Protein AF-A0A2H6GYI7-F1 (afdb_monomer_lite)

Foldseek 3Di:
DLLALQNQLVVLLVVLVVQLVVVVQQALVCLALVNLLVSLVVSVVSSLVSSLVSNLVR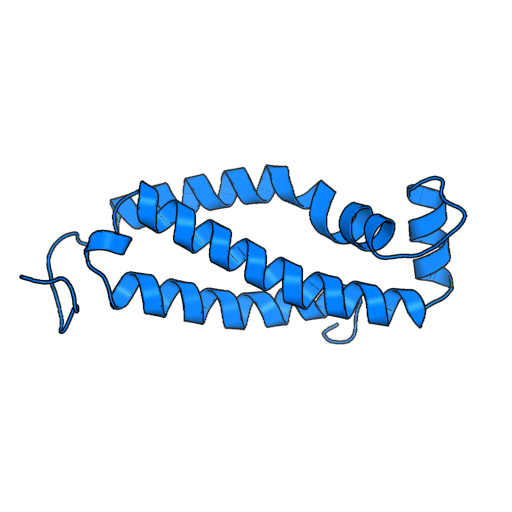LVVPVVSVVVLCVVVVHPDDDDVSSCVVRPVVCVVVSNVVSNVRSVVSSVPPDSADDDNHPPRD

Sequence (122 aa):
MLLGPTGGYIAGFIVASFLIGHLTDTYVGARKIKAQLVIMLAGVAVIYTIGAIQFYNFTKTNPPLQNWVMTSLGTNTFGLRETLSAAVLPFIPGDIVKAVAAAALGTAILPKKPFAEEKDAA

pLDDT: mean 90.76, std 7.66, range [59.31, 97.38]

Radius of gyration: 17.89 Å; chains: 1; bounding box: 47×20×46 Å

Secondary structure (DSSP, 8-state):
-TTSTTHHHHHHHHHHHHHHHHHHHH-GGGGSHHHHHHHHHHHHHHHHHHHHHHHHHHHHH-HHHHHHHHHHHT-S--SHHHHHHHHTGGGHHHHHHHHHHHHHHHHHHS-SS--S--TT--

Structure (mmCIF, N/CA/C/O backbone):
data_AF-A0A2H6GYI7-F1
#
_entry.id   AF-A0A2H6GYI7-F1
#
loop_
_atom_site.group_PDB
_atom_site.id
_atom_site.type_symbol
_atom_site.label_atom_id
_atom_site.label_alt_id
_atom_site.label_comp_id
_atom_site.label_asym_id
_atom_site.label_entity_id
_atom_site.label_seq_id
_atom_site.pdbx_PDB_ins_code
_atom_site.Cartn_x
_atom_site.Cartn_y
_atom_site.Cartn_z
_atom_site.occupancy
_atom_site.B_iso_or_equiv
_atom_site.auth_seq_id
_atom_site.auth_comp_id
_atom_site.auth_asym_id
_atom_site.auth_atom_id
_atom_site.pdbx_PDB_model_num
ATOM 1 N N . MET A 1 1 ? -5.581 10.097 -16.836 1.00 61.06 1 MET A N 1
ATOM 2 C CA . MET A 1 1 ? -5.220 9.947 -15.405 1.00 61.06 1 MET A CA 1
ATOM 3 C C . MET A 1 1 ? -5.633 8.582 -14.851 1.00 61.06 1 MET A C 1
ATOM 5 O O . MET A 1 1 ? -4.761 7.889 -14.354 1.00 61.06 1 MET A O 1
ATOM 9 N N . LEU A 1 2 ? -6.889 8.134 -15.010 1.00 70.94 2 LEU A N 1
ATOM 10 C CA . LEU A 1 2 ? -7.341 6.809 -14.526 1.00 70.94 2 LEU A CA 1
ATOM 11 C C . LEU A 1 2 ? -6.792 5.601 -15.314 1.00 70.94 2 LEU A C 1
ATOM 13 O O . LEU A 1 2 ? -6.618 4.531 -14.748 1.00 70.94 2 LEU A O 1
ATOM 17 N N . LEU A 1 3 ? -6.458 5.767 -16.596 1.00 79.25 3 LEU A N 1
ATOM 18 C CA . LEU A 1 3 ? -5.807 4.720 -17.404 1.00 79.25 3 LEU A CA 1
ATOM 19 C C . LEU A 1 3 ? -4.271 4.722 -17.284 1.00 79.25 3 LEU A C 1
ATOM 21 O O . LEU A 1 3 ? -3.598 4.054 -18.056 1.00 79.25 3 LEU A O 1
ATOM 25 N N . GLY A 1 4 ? -3.707 5.507 -16.359 1.00 86.88 4 GLY A N 1
ATOM 26 C CA . GLY A 1 4 ? -2.263 5.551 -16.108 1.00 86.88 4 GLY A CA 1
ATOM 27 C C . GLY A 1 4 ? -1.779 4.428 -15.178 1.00 86.88 4 GLY A C 1
ATOM 28 O O . GLY A 1 4 ? -2.590 3.630 -14.702 1.00 86.88 4 GLY A O 1
ATOM 29 N N . PRO A 1 5 ? -0.478 4.393 -14.837 1.00 91.56 5 PRO A N 1
ATOM 30 C CA . PRO A 1 5 ? 0.101 3.348 -13.985 1.00 91.56 5 PRO A CA 1
ATOM 31 C C . PRO A 1 5 ? -0.462 3.353 -12.553 1.00 91.56 5 PRO A C 1
ATOM 33 O O . PRO A 1 5 ? -0.433 2.331 -11.876 1.00 91.56 5 PRO A O 1
ATOM 36 N N . THR A 1 6 ? -1.003 4.486 -12.093 1.00 93.25 6 THR A N 1
ATOM 37 C CA . THR A 1 6 ? -1.532 4.667 -10.732 1.00 93.25 6 THR A CA 1
ATOM 38 C C . THR A 1 6 ? -3.049 4.510 -10.623 1.00 93.25 6 THR A C 1
ATOM 40 O O . THR A 1 6 ? -3.584 4.499 -9.515 1.00 93.25 6 THR A O 1
ATOM 43 N N . GLY A 1 7 ? -3.767 4.373 -11.741 1.00 93.25 7 GLY A N 1
ATOM 44 C CA . GLY A 1 7 ? -5.231 4.347 -11.729 1.00 93.25 7 GLY A CA 1
ATOM 45 C C . GLY A 1 7 ? -5.826 3.194 -10.920 1.00 93.25 7 GLY A C 1
ATOM 46 O O . GLY A 1 7 ? -6.849 3.370 -10.262 1.00 93.25 7 GLY A O 1
ATOM 47 N N . GLY A 1 8 ? -5.134 2.054 -10.882 1.00 94.38 8 GLY A N 1
ATOM 48 C CA . GLY A 1 8 ? -5.600 0.868 -10.164 1.00 94.38 8 GLY A CA 1
ATOM 49 C C . GLY A 1 8 ? -5.594 1.073 -8.655 1.00 94.38 8 GLY A C 1
ATOM 50 O O . GLY A 1 8 ? -6.470 0.571 -7.961 1.00 94.38 8 GLY A O 1
ATOM 51 N N . TYR A 1 9 ? -4.669 1.890 -8.146 1.00 95.19 9 TYR A N 1
ATOM 52 C CA . TYR A 1 9 ? -4.630 2.256 -6.732 1.00 95.19 9 TYR A CA 1
ATOM 53 C C . TYR A 1 9 ? -5.833 3.126 -6.365 1.00 95.19 9 TYR A C 1
ATOM 55 O O . TYR A 1 9 ? -6.438 2.922 -5.318 1.00 95.19 9 TYR A O 1
ATOM 63 N N . ILE A 1 10 ? -6.234 4.044 -7.253 1.00 95.12 10 ILE A N 1
ATOM 64 C CA . ILE A 1 10 ? -7.419 4.895 -7.065 1.00 95.12 10 ILE A CA 1
ATOM 65 C C . ILE A 1 10 ? -8.690 4.040 -7.029 1.00 95.12 10 ILE A C 1
ATOM 67 O O . ILE A 1 10 ? -9.498 4.188 -6.116 1.00 95.12 10 ILE A O 1
ATOM 71 N N . ALA A 1 11 ? -8.848 3.111 -7.975 1.00 95.19 11 ALA A N 1
ATOM 72 C CA . ALA A 1 11 ? -9.961 2.160 -7.952 1.00 95.19 11 ALA A CA 1
ATOM 73 C C . ALA A 1 11 ? -9.931 1.287 -6.685 1.00 95.19 11 ALA A C 1
ATOM 75 O O . ALA A 1 11 ? -10.961 1.071 -6.047 1.00 95.19 11 ALA A O 1
ATOM 76 N N . GLY A 1 12 ? -8.739 0.852 -6.272 1.00 96.25 12 GLY A N 1
ATOM 77 C CA . GLY A 1 12 ? -8.529 0.103 -5.039 1.00 96.25 12 GLY A CA 1
ATOM 78 C C . GLY A 1 12 ? -8.969 0.853 -3.783 1.00 96.25 12 GLY A C 1
ATOM 79 O O . GLY A 1 12 ? -9.542 0.231 -2.894 1.00 96.25 12 GLY A O 1
ATOM 80 N N . PHE A 1 13 ? -8.793 2.178 -3.718 1.00 95.75 13 PHE A N 1
ATOM 81 C CA . PHE A 1 13 ? -9.276 2.987 -2.590 1.00 95.75 13 PHE A CA 1
ATOM 82 C C . PHE A 1 13 ? -10.801 2.957 -2.444 1.00 95.75 13 PHE A C 1
ATOM 84 O O . PHE A 1 13 ? -11.293 2.952 -1.318 1.00 95.75 13 PHE A O 1
ATOM 91 N N . ILE A 1 14 ? -11.545 2.902 -3.554 1.00 96.69 14 ILE A N 1
ATOM 92 C CA . ILE A 1 14 ? -13.014 2.802 -3.533 1.00 96.69 14 ILE A CA 1
ATOM 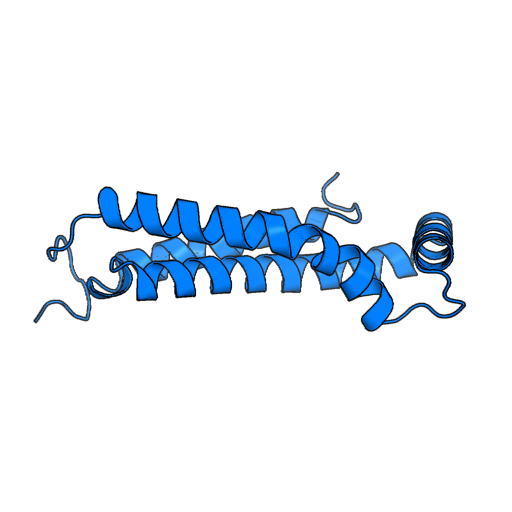93 C C . ILE A 1 14 ? -13.440 1.455 -2.935 1.00 96.69 14 ILE A C 1
ATOM 95 O O . ILE A 1 14 ? -14.324 1.395 -2.085 1.00 96.69 14 ILE A O 1
ATOM 99 N N . VAL A 1 15 ? -12.783 0.367 -3.346 1.00 97.06 15 VAL A N 1
ATOM 100 C CA . VAL A 1 15 ? -13.079 -0.977 -2.824 1.00 97.06 15 VAL A CA 1
ATOM 101 C C . VAL A 1 15 ? -12.660 -1.101 -1.357 1.00 97.06 15 VAL A C 1
ATOM 103 O O . VAL A 1 15 ? -13.395 -1.658 -0.543 1.00 97.06 15 VAL A O 1
ATOM 106 N N . ALA A 1 16 ? -11.496 -0.556 -0.996 1.00 96.94 16 ALA A N 1
ATOM 107 C CA . ALA A 1 16 ? -10.985 -0.601 0.366 1.00 96.94 16 ALA A CA 1
ATOM 108 C C . ALA A 1 16 ? -11.857 0.193 1.345 1.00 96.94 16 ALA A C 1
ATOM 110 O O . ALA A 1 16 ? -12.101 -0.296 2.444 1.00 96.94 16 ALA A O 1
ATOM 111 N N . SER A 1 17 ? -12.363 1.373 0.970 1.00 95.88 17 SER A N 1
ATOM 112 C CA . SER A 1 17 ? -13.243 2.152 1.852 1.00 95.88 17 SER A CA 1
ATOM 113 C C . SER A 1 17 ? -14.555 1.420 2.138 1.00 95.88 17 SER A C 1
ATOM 115 O O . SER A 1 17 ? -14.983 1.378 3.291 1.00 95.88 17 SER A O 1
ATOM 117 N N . PHE A 1 18 ? -15.139 0.772 1.123 1.00 96.56 18 PHE A N 1
ATOM 118 C CA . PHE A 1 18 ? -16.314 -0.079 1.295 1.00 96.56 18 PHE A CA 1
ATOM 119 C C . PHE A 1 18 ? -16.027 -1.266 2.223 1.00 96.56 18 PHE A C 1
ATOM 121 O O . PHE A 1 18 ? -16.777 -1.489 3.169 1.00 96.56 18 PHE A O 1
ATOM 128 N N . LEU A 1 19 ? -14.927 -1.996 1.999 1.00 95.62 19 LEU A N 1
ATOM 129 C CA . LEU A 1 19 ? -14.537 -3.137 2.837 1.00 95.62 19 LEU A CA 1
ATOM 130 C C . LEU A 1 19 ? -14.319 -2.725 4.298 1.00 95.62 19 LEU A C 1
ATOM 132 O O . LEU A 1 19 ? -14.839 -3.375 5.204 1.00 95.62 19 LEU A O 1
ATOM 136 N N . ILE A 1 20 ? -13.547 -1.658 4.522 1.00 94.94 20 ILE A N 1
ATOM 137 C CA . ILE A 1 20 ? -13.234 -1.156 5.863 1.00 94.94 20 ILE A CA 1
ATOM 138 C C . ILE A 1 20 ? -14.521 -0.727 6.565 1.00 94.94 20 ILE A C 1
ATOM 140 O O . ILE A 1 20 ? -14.778 -1.196 7.669 1.00 94.94 20 ILE A O 1
ATOM 144 N N . GLY A 1 21 ? -15.347 0.104 5.919 1.00 92.56 21 GLY A N 1
ATOM 145 C CA . GLY A 1 21 ? -16.613 0.567 6.491 1.00 92.56 21 GLY A CA 1
ATOM 146 C C . GLY A 1 21 ? -17.545 -0.595 6.821 1.00 92.56 21 GLY A C 1
ATOM 147 O O . GLY A 1 21 ? -17.990 -0.727 7.956 1.00 92.56 21 GLY A O 1
ATOM 148 N N . HIS A 1 22 ? -17.742 -1.513 5.871 1.00 92.50 22 HIS A N 1
ATOM 149 C CA . HIS A 1 22 ? -18.601 -2.675 6.075 1.00 92.50 22 HIS A CA 1
ATOM 150 C C . HIS A 1 22 ? -18.151 -3.533 7.267 1.00 92.50 22 HIS A C 1
ATOM 152 O O . HIS A 1 22 ? -18.980 -3.914 8.092 1.00 92.50 22 HIS A O 1
ATOM 158 N N . LEU A 1 23 ? -16.850 -3.817 7.404 1.00 90.88 23 LEU A N 1
ATOM 159 C CA . LEU A 1 23 ? -16.334 -4.618 8.520 1.00 90.88 23 LEU A CA 1
ATOM 160 C C . LEU A 1 23 ? -16.373 -3.869 9.859 1.00 90.88 23 LEU A C 1
ATOM 162 O O . LEU A 1 23 ? -16.706 -4.472 10.879 1.00 90.88 23 LEU A O 1
ATOM 166 N N . THR A 1 24 ? -16.047 -2.576 9.874 1.0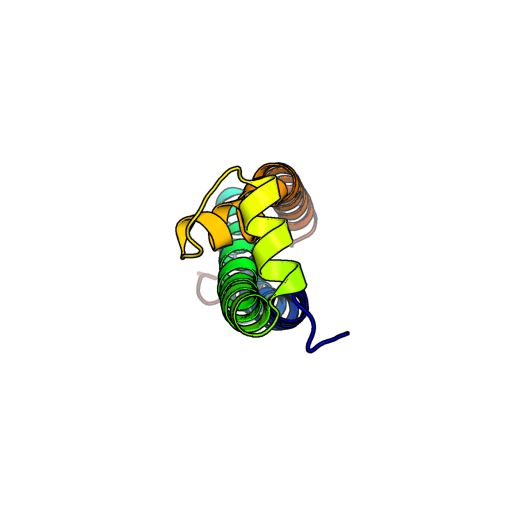0 90.44 24 THR A N 1
ATOM 167 C CA . THR A 1 24 ? -16.074 -1.751 11.091 1.00 90.44 24 THR A CA 1
ATOM 168 C C . THR A 1 24 ? -17.500 -1.533 11.617 1.00 90.44 24 THR A C 1
ATOM 170 O O . THR A 1 24 ? -17.696 -1.478 12.835 1.00 90.44 24 THR A O 1
ATOM 173 N N . ASP A 1 25 ? -18.490 -1.452 10.726 1.00 87.62 25 ASP A N 1
ATOM 174 C CA . ASP A 1 25 ? -19.893 -1.241 11.097 1.00 87.62 25 ASP A CA 1
ATOM 175 C C . ASP A 1 25 ? -20.593 -2.547 11.491 1.00 87.62 25 ASP A C 1
ATOM 177 O O . ASP A 1 25 ? -21.411 -2.546 12.407 1.00 87.62 25 ASP A O 1
ATOM 181 N N . THR A 1 26 ? -20.234 -3.672 10.859 1.00 85.75 26 THR A N 1
ATOM 182 C CA . THR A 1 26 ? -20.867 -4.980 11.122 1.00 85.75 26 THR A CA 1
ATOM 183 C C . THR A 1 26 ? -20.478 -5.578 12.478 1.00 85.75 26 THR A C 1
ATOM 185 O O . THR A 1 26 ? -21.271 -6.319 13.065 1.00 85.75 26 THR A O 1
ATOM 188 N N . TYR A 1 27 ? -19.265 -5.287 12.967 1.00 84.50 27 TYR A N 1
ATOM 189 C CA . TYR A 1 27 ? -18.706 -5.895 14.177 1.00 84.50 27 TYR A CA 1
ATOM 190 C C . TYR A 1 27 ? -18.280 -4.833 15.201 1.00 84.50 27 TYR A C 1
ATOM 192 O O . TYR A 1 27 ? -17.351 -4.058 14.971 1.00 84.50 27 TYR A O 1
ATOM 200 N N . VAL A 1 28 ? -18.860 -4.851 16.400 1.00 79.44 28 VAL A N 1
ATOM 201 C CA . VAL A 1 28 ? -18.436 -4.010 17.532 1.00 79.44 28 VAL A CA 1
ATOM 202 C C . VAL A 1 28 ? -16.977 -4.304 17.903 1.00 79.44 28 VAL A C 1
ATOM 204 O O . VAL A 1 28 ? -16.200 -3.395 18.214 1.00 79.44 28 VAL A O 1
ATOM 207 N N . GLY A 1 29 ? -16.557 -5.570 17.812 1.00 81.12 29 GLY A N 1
ATOM 208 C CA . GLY A 1 29 ? -15.181 -6.007 18.039 1.00 81.12 29 GLY A CA 1
ATOM 209 C C . GLY A 1 29 ? -14.161 -5.418 17.059 1.00 81.12 29 GLY A C 1
ATOM 210 O O . GLY A 1 29 ? -13.001 -5.238 17.447 1.00 81.12 29 GLY A O 1
ATOM 211 N N . ALA A 1 30 ? -14.581 -5.052 15.840 1.00 81.25 30 ALA A N 1
ATOM 212 C CA . ALA A 1 30 ? -13.723 -4.421 14.834 1.00 81.25 30 ALA A CA 1
ATOM 213 C C . ALA A 1 30 ? -13.218 -3.039 15.272 1.00 81.25 30 ALA A C 1
ATOM 215 O O . ALA A 1 30 ? -12.124 -2.631 14.895 1.00 81.25 30 ALA A O 1
ATOM 216 N N . ARG A 1 31 ? -13.955 -2.362 16.162 1.00 83.44 31 ARG A N 1
ATOM 217 C CA . ARG A 1 31 ? -13.631 -1.021 16.679 1.00 83.44 31 ARG A CA 1
ATOM 218 C C . ARG A 1 31 ? -12.497 -1.027 17.714 1.00 83.44 31 ARG A C 1
ATOM 220 O O . ARG A 1 31 ? -12.107 0.023 18.221 1.00 83.44 31 ARG A O 1
ATOM 227 N N . LYS A 1 32 ? -11.964 -2.204 18.070 1.00 88.06 32 LYS A N 1
ATOM 228 C CA . LYS A 1 32 ? -10.789 -2.356 18.946 1.00 88.06 32 LYS A CA 1
ATOM 229 C C . LYS A 1 32 ? -9.503 -2.173 18.143 1.00 88.06 32 LYS A C 1
ATOM 231 O O . LYS A 1 32 ? -9.399 -2.664 17.027 1.00 88.06 32 LYS A O 1
ATOM 236 N N . ILE A 1 33 ? -8.467 -1.616 18.772 1.00 88.75 33 ILE A N 1
ATOM 237 C CA . ILE A 1 33 ? -7.201 -1.256 18.107 1.00 88.75 33 ILE A CA 1
ATOM 238 C C . ILE A 1 33 ? -6.577 -2.375 17.263 1.00 88.75 33 ILE A C 1
ATOM 240 O O . ILE A 1 33 ? -6.138 -2.127 16.146 1.00 88.75 33 ILE A O 1
ATOM 244 N N . LYS A 1 34 ? -6.569 -3.619 17.764 1.00 90.12 34 LYS A N 1
ATOM 245 C CA . LYS A 1 34 ? -5.990 -4.762 17.043 1.00 90.12 34 LYS A CA 1
ATOM 246 C C . LYS A 1 34 ? -6.801 -5.117 15.797 1.00 90.12 34 LYS A C 1
ATOM 248 O O . LYS A 1 34 ? -6.221 -5.333 14.742 1.00 90.12 34 LYS A O 1
ATOM 253 N N . ALA A 1 35 ? -8.126 -5.166 15.922 1.00 90.44 35 ALA A N 1
ATOM 254 C CA . ALA A 1 35 ? -9.005 -5.501 14.809 1.00 90.44 35 ALA A CA 1
ATOM 255 C C . ALA A 1 35 ? -9.041 -4.366 13.776 1.00 90.44 35 ALA A C 1
ATOM 257 O O . ALA A 1 35 ? -8.895 -4.627 12.585 1.00 90.44 35 ALA A O 1
ATOM 258 N N . GLN A 1 36 ? -9.094 -3.113 14.233 1.00 92.44 36 GLN A N 1
ATOM 259 C CA . GLN A 1 36 ? -9.040 -1.944 13.363 1.00 92.44 36 GLN A CA 1
ATOM 260 C C . GLN A 1 36 ? -7.720 -1.884 12.587 1.00 92.44 36 GLN A C 1
ATOM 262 O O . GLN A 1 36 ? -7.732 -1.621 11.390 1.00 92.44 36 GLN A O 1
ATOM 267 N N . LEU A 1 37 ? -6.582 -2.198 13.219 1.00 93.75 37 LEU A N 1
ATOM 268 C CA . LEU A 1 37 ? -5.296 -2.283 12.520 1.00 93.75 37 LEU A CA 1
ATOM 269 C C . LEU A 1 37 ? -5.308 -3.364 11.430 1.00 93.75 37 LEU A C 1
ATOM 271 O O . LEU A 1 37 ? -4.859 -3.105 10.316 1.00 93.75 37 LEU A O 1
ATOM 275 N N . VAL A 1 38 ? -5.849 -4.550 11.721 1.00 94.81 38 VAL A N 1
ATOM 276 C CA . VAL A 1 38 ? -5.966 -5.640 10.736 1.00 94.81 38 VAL A CA 1
ATOM 277 C C . VAL A 1 38 ? -6.850 -5.232 9.558 1.00 94.81 38 VAL A C 1
ATOM 279 O O . VAL A 1 38 ? -6.475 -5.466 8.413 1.00 94.81 38 VAL A O 1
ATOM 282 N N . ILE A 1 39 ? -7.984 -4.578 9.816 1.00 94.56 39 ILE A N 1
ATOM 283 C CA . ILE A 1 39 ? -8.902 -4.107 8.770 1.00 94.56 39 ILE A CA 1
ATOM 284 C C . ILE A 1 39 ? -8.238 -3.032 7.896 1.00 94.56 39 ILE A C 1
ATOM 286 O O . ILE A 1 39 ? -8.345 -3.085 6.671 1.00 94.56 39 ILE A O 1
ATOM 290 N N . MET A 1 40 ? -7.482 -2.104 8.493 1.00 94.19 40 MET A N 1
ATOM 291 C CA . MET A 1 40 ? -6.723 -1.092 7.745 1.00 94.19 40 MET A CA 1
ATOM 292 C C . MET A 1 40 ? -5.643 -1.728 6.859 1.00 94.19 40 MET A C 1
ATOM 294 O O . MET A 1 40 ? -5.514 -1.368 5.690 1.00 94.19 40 MET A O 1
ATOM 298 N N . LEU A 1 41 ? -4.902 -2.714 7.379 1.00 95.50 41 LEU A N 1
ATOM 299 C CA . LEU A 1 41 ? -3.904 -3.457 6.600 1.00 95.50 41 LEU A CA 1
ATOM 300 C C . LEU A 1 41 ? -4.546 -4.288 5.480 1.00 95.50 41 LEU A C 1
ATOM 302 O O . LEU A 1 41 ? -3.996 -4.356 4.382 1.00 95.50 41 LEU A O 1
ATOM 306 N N . ALA A 1 42 ? -5.722 -4.873 5.719 1.00 95.75 42 ALA A N 1
ATOM 307 C CA . ALA A 1 42 ? -6.491 -5.555 4.682 1.00 95.75 42 ALA A CA 1
ATOM 308 C C . ALA A 1 42 ? -6.907 -4.584 3.564 1.00 95.75 42 ALA A C 1
ATOM 310 O O . ALA A 1 42 ? -6.785 -4.916 2.386 1.00 95.75 42 ALA A O 1
ATOM 311 N N . GLY A 1 43 ? -7.310 -3.359 3.913 1.00 96.69 43 GLY A N 1
ATOM 312 C CA . GLY A 1 43 ? -7.566 -2.297 2.940 1.00 96.69 43 GLY A CA 1
ATOM 313 C C . GLY A 1 43 ? -6.336 -1.953 2.095 1.00 96.69 43 GLY A C 1
ATOM 314 O O . GLY A 1 43 ? -6.435 -1.893 0.870 1.00 96.69 43 GLY A O 1
ATOM 315 N N . VAL A 1 44 ? -5.161 -1.807 2.721 1.00 96.62 44 VAL A N 1
ATOM 316 C CA . VAL A 1 44 ? -3.884 -1.601 2.004 1.00 96.62 44 VAL A CA 1
ATOM 317 C C . VAL A 1 44 ? -3.593 -2.764 1.050 1.00 96.62 44 VAL A C 1
ATOM 319 O O . VAL A 1 44 ? -3.236 -2.534 -0.105 1.00 96.62 44 VAL A O 1
ATOM 322 N N . ALA A 1 45 ? -3.811 -4.008 1.485 1.00 96.31 45 ALA A N 1
ATOM 323 C CA . ALA A 1 45 ? -3.623 -5.184 0.637 1.00 96.31 45 ALA A CA 1
ATOM 324 C C . ALA A 1 45 ? -4.555 -5.178 -0.589 1.00 96.31 45 ALA A C 1
ATOM 326 O O . ALA A 1 45 ? -4.109 -5.483 -1.698 1.00 96.31 45 ALA A O 1
ATOM 327 N N . VAL A 1 46 ? -5.820 -4.775 -0.429 1.00 97.38 46 VAL A N 1
ATOM 328 C CA . VAL A 1 46 ? -6.767 -4.610 -1.548 1.00 97.38 46 VAL A CA 1
ATOM 329 C C . VAL A 1 46 ? -6.279 -3.541 -2.527 1.00 97.38 46 VAL A C 1
ATOM 331 O O . VAL A 1 46 ? -6.237 -3.789 -3.735 1.00 97.38 46 VAL A O 1
ATOM 334 N N . ILE A 1 47 ? -5.850 -2.383 -2.014 1.00 97.38 47 ILE A N 1
ATOM 335 C CA . ILE A 1 47 ? -5.330 -1.277 -2.831 1.00 97.38 47 ILE A CA 1
ATOM 336 C C . ILE A 1 47 ? -4.118 -1.731 -3.648 1.00 97.38 47 ILE A C 1
ATOM 338 O O . ILE A 1 47 ? -4.077 -1.509 -4.859 1.00 97.38 47 ILE A O 1
ATOM 342 N N . TYR A 1 48 ? -3.155 -2.405 -3.016 1.00 96.69 48 TYR A N 1
ATOM 343 C CA . TYR A 1 48 ? -1.963 -2.907 -3.699 1.00 96.69 48 TYR A CA 1
ATOM 344 C C . TYR A 1 48 ? -2.269 -4.021 -4.689 1.00 96.69 48 TYR A C 1
ATOM 346 O O . TYR A 1 48 ? -1.646 -4.059 -5.742 1.00 96.69 48 TYR A O 1
ATOM 354 N N . THR A 1 49 ? -3.232 -4.898 -4.405 1.00 95.88 49 THR A N 1
ATOM 355 C CA . THR A 1 49 ? -3.595 -5.977 -5.334 1.00 95.88 49 THR A CA 1
ATOM 356 C C . THR A 1 49 ? -4.138 -5.397 -6.638 1.00 95.88 49 THR A C 1
ATOM 358 O O . THR A 1 49 ? -3.635 -5.709 -7.716 1.00 95.88 49 THR A O 1
ATOM 361 N N . ILE A 1 50 ? -5.116 -4.493 -6.551 1.00 96.69 50 ILE A N 1
ATOM 362 C CA . ILE A 1 50 ? -5.734 -3.874 -7.733 1.00 96.69 50 ILE A CA 1
ATOM 363 C C . ILE A 1 50 ? -4.730 -2.945 -8.438 1.00 96.69 50 ILE A C 1
ATOM 365 O O . ILE A 1 50 ? -4.588 -2.983 -9.663 1.00 96.69 50 ILE A O 1
ATOM 369 N N . GLY A 1 51 ? -3.979 -2.158 -7.663 1.00 96.62 51 GLY A N 1
ATOM 370 C CA . GLY A 1 51 ? -2.945 -1.253 -8.159 1.00 96.62 51 GLY A CA 1
ATOM 371 C C . GLY A 1 51 ? -1.819 -1.964 -8.904 1.00 96.62 51 GLY A C 1
ATOM 372 O O . GLY A 1 51 ? -1.522 -1.600 -10.041 1.00 96.62 51 GLY A O 1
ATOM 373 N N . ALA A 1 52 ? -1.235 -3.011 -8.316 1.00 96.31 52 ALA A N 1
ATOM 374 C CA . ALA A 1 52 ? -0.124 -3.753 -8.909 1.00 96.31 52 ALA A CA 1
ATOM 375 C C . ALA A 1 52 ? -0.534 -4.496 -10.188 1.00 96.31 52 ALA A C 1
ATOM 377 O O . ALA A 1 52 ? 0.250 -4.543 -11.137 1.00 96.31 52 ALA A O 1
ATOM 378 N N . ILE A 1 53 ? -1.766 -5.019 -10.257 1.00 95.75 53 ILE A N 1
ATOM 379 C CA . ILE A 1 53 ? -2.298 -5.642 -11.480 1.00 95.75 53 ILE A CA 1
ATOM 380 C C . ILE A 1 53 ? -2.360 -4.615 -12.617 1.00 95.75 53 ILE A C 1
ATOM 382 O O . ILE A 1 53 ? -1.866 -4.879 -13.716 1.00 95.75 53 ILE A O 1
ATOM 386 N N . GLN A 1 54 ? -2.923 -3.428 -12.370 1.00 95.25 54 GLN A N 1
ATOM 387 C CA . GLN A 1 54 ? -2.959 -2.376 -13.388 1.00 95.25 54 GLN A CA 1
ATOM 388 C C . GLN A 1 54 ? -1.554 -1.879 -13.740 1.00 95.25 54 GLN A C 1
ATOM 390 O O . GLN A 1 54 ? -1.256 -1.715 -14.922 1.00 95.25 54 GLN A O 1
ATOM 395 N N . PHE A 1 55 ? -0.683 -1.678 -12.748 1.00 96.25 55 PHE A N 1
ATOM 396 C CA . PHE A 1 55 ? 0.693 -1.234 -12.962 1.00 96.25 55 PHE A CA 1
ATOM 397 C C . PHE A 1 55 ? 1.478 -2.217 -13.836 1.00 96.25 55 PHE A C 1
ATOM 399 O O . PHE A 1 55 ? 2.159 -1.786 -14.766 1.00 96.25 55 PHE A O 1
ATOM 406 N N . TYR A 1 56 ? 1.352 -3.526 -13.591 1.00 95.56 56 TYR A N 1
ATOM 407 C CA . TYR A 1 56 ? 1.982 -4.567 -14.407 1.00 95.56 56 TYR A CA 1
ATOM 408 C C . TYR A 1 56 ? 1.513 -4.497 -15.862 1.00 95.56 56 TYR A C 1
ATOM 410 O O . TYR A 1 56 ? 2.335 -4.410 -16.777 1.00 95.56 56 TYR A O 1
ATOM 418 N N . ASN A 1 57 ? 0.193 -4.486 -16.074 1.00 94.75 57 ASN A N 1
ATOM 419 C CA . ASN A 1 57 ? -0.390 -4.453 -17.414 1.00 94.75 57 ASN A CA 1
ATOM 420 C C . ASN A 1 57 ? -0.000 -3.175 -18.162 1.00 94.75 57 ASN A C 1
ATOM 422 O O . ASN A 1 57 ? 0.425 -3.246 -19.311 1.00 94.75 57 ASN A O 1
ATOM 426 N N . PHE A 1 58 ? -0.072 -2.021 -17.494 1.00 94.56 58 PHE A N 1
ATOM 427 C CA . PHE A 1 58 ? 0.302 -0.740 -18.083 1.00 94.56 58 PHE A CA 1
ATOM 428 C C . PHE A 1 58 ? 1.799 -0.685 -18.399 1.00 94.56 58 PHE A C 1
ATOM 430 O O . PHE A 1 58 ? 2.182 -0.291 -19.494 1.00 94.56 58 PHE A O 1
ATOM 437 N N . THR A 1 59 ? 2.670 -1.106 -17.484 1.00 93.75 59 THR A N 1
ATOM 438 C CA . THR A 1 59 ? 4.124 -1.066 -17.710 1.00 93.75 59 THR A CA 1
ATOM 439 C C . THR A 1 59 ? 4.532 -1.987 -18.856 1.00 93.75 59 THR A C 1
ATOM 441 O O . THR A 1 59 ? 5.329 -1.588 -19.697 1.00 93.75 59 THR A O 1
ATOM 444 N N . LYS A 1 60 ? 3.909 -3.166 -18.970 1.00 92.38 60 LYS A N 1
ATOM 445 C CA . LYS A 1 60 ? 4.142 -4.105 -20.075 1.00 92.38 60 LYS A CA 1
ATOM 446 C C . LYS A 1 60 ? 3.762 -3.535 -21.447 1.00 92.38 60 LYS A C 1
ATOM 448 O O . LYS A 1 60 ? 4.407 -3.858 -22.438 1.00 92.38 60 LYS A O 1
ATOM 453 N N . THR A 1 61 ? 2.723 -2.701 -21.527 1.00 92.56 61 THR A N 1
ATOM 454 C CA . THR A 1 61 ? 2.309 -2.061 -22.790 1.00 92.56 61 THR A CA 1
ATOM 455 C C . THR A 1 61 ? 3.027 -0.742 -23.073 1.00 92.56 61 THR A C 1
ATOM 457 O O . THR A 1 61 ? 2.838 -0.177 -24.145 1.00 92.56 61 THR A O 1
ATOM 460 N N . ASN A 1 62 ? 3.832 -0.231 -22.135 1.00 92.88 62 ASN A N 1
ATOM 461 C CA . ASN A 1 62 ? 4.505 1.064 -22.237 1.00 92.88 62 ASN A CA 1
ATOM 462 C C . ASN A 1 62 ? 6.035 0.890 -22.138 1.00 92.88 62 ASN A C 1
ATOM 464 O O . ASN A 1 62 ? 6.597 1.015 -21.044 1.00 92.88 62 ASN A O 1
ATOM 468 N N . PRO A 1 63 ? 6.735 0.673 -23.272 1.00 91.88 63 PRO A N 1
ATOM 469 C CA . PRO A 1 63 ? 8.180 0.428 -23.295 1.00 91.88 63 PRO A CA 1
ATOM 470 C C . PRO A 1 63 ? 9.042 1.474 -22.563 1.00 91.88 63 PRO A C 1
ATOM 472 O O . PRO A 1 63 ? 9.982 1.073 -21.874 1.00 91.88 63 PRO A O 1
ATOM 475 N N . PRO A 1 64 ? 8.745 2.794 -22.621 1.00 94.69 64 PRO A N 1
ATOM 476 C CA . PRO A 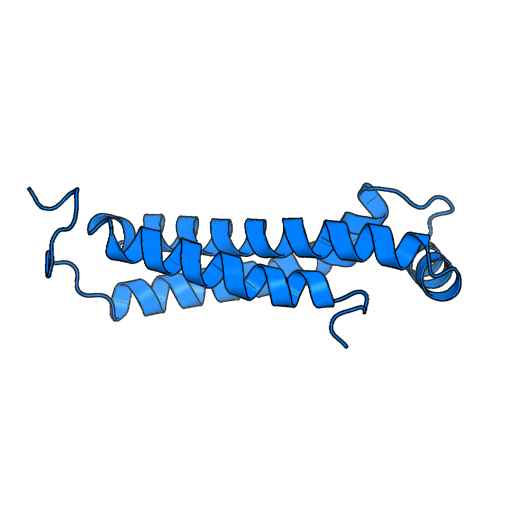1 64 ? 9.528 3.786 -21.883 1.00 94.69 64 PRO A CA 1
ATOM 477 C C . PRO A 1 64 ? 9.467 3.586 -20.365 1.00 94.69 64 PRO A C 1
ATOM 479 O O . PRO A 1 64 ? 10.488 3.668 -19.685 1.00 94.69 64 PRO A O 1
ATOM 482 N N . LEU A 1 65 ? 8.278 3.278 -19.834 1.00 92.75 65 LEU A N 1
ATOM 483 C CA . LEU A 1 65 ? 8.090 3.036 -18.406 1.00 92.75 65 LEU A CA 1
ATOM 484 C C . LEU A 1 65 ? 8.746 1.718 -17.987 1.00 92.75 65 LEU A C 1
ATOM 486 O O . LEU A 1 65 ? 9.403 1.673 -16.952 1.00 92.75 65 LEU A O 1
ATOM 490 N N . GLN A 1 66 ? 8.618 0.670 -18.805 1.00 94.06 66 GLN A N 1
ATOM 491 C CA . GLN A 1 66 ? 9.265 -0.614 -18.540 1.00 94.06 66 GLN A CA 1
ATOM 492 C C . GLN A 1 66 ? 10.784 -0.462 -18.439 1.00 94.06 66 GLN A C 1
ATOM 494 O O . GLN A 1 66 ? 11.386 -0.935 -17.477 1.00 94.06 66 GLN A O 1
ATOM 499 N N . ASN A 1 67 ? 11.399 0.241 -19.393 1.00 94.44 67 ASN A N 1
ATOM 500 C CA . ASN A 1 67 ? 12.841 0.482 -19.393 1.00 94.44 67 ASN A CA 1
ATOM 501 C C . ASN A 1 67 ? 13.280 1.320 -18.194 1.00 94.44 67 ASN A C 1
ATOM 503 O O . ASN A 1 67 ? 14.319 1.027 -17.601 1.00 94.44 67 ASN A O 1
ATOM 507 N N . TRP A 1 68 ? 12.481 2.319 -17.805 1.00 93.25 68 TRP A N 1
ATOM 508 C CA . TRP A 1 68 ? 12.747 3.106 -16.605 1.00 93.25 68 TRP A CA 1
ATOM 509 C C . TRP A 1 68 ? 12.724 2.231 -15.348 1.00 93.25 68 TRP A C 1
ATOM 511 O O . TRP A 1 68 ? 13.711 2.210 -14.621 1.00 93.25 68 TRP A O 1
ATOM 521 N N . VAL A 1 69 ? 11.671 1.427 -15.141 1.00 93.94 69 VAL A N 1
ATOM 522 C CA . VAL A 1 69 ? 11.567 0.518 -13.983 1.00 93.94 69 VAL A CA 1
ATOM 523 C C . VAL A 1 69 ? 12.742 -0.462 -13.942 1.00 93.94 69 VAL A C 1
ATOM 525 O O . VAL A 1 69 ? 13.373 -0.628 -12.900 1.00 93.94 69 VAL A O 1
ATOM 528 N N . MET A 1 70 ? 13.067 -1.087 -15.074 1.00 94.81 70 MET A N 1
ATOM 529 C CA . MET A 1 70 ? 14.168 -2.050 -15.165 1.00 94.81 70 MET A CA 1
ATOM 530 C C . MET A 1 70 ? 15.522 -1.406 -14.847 1.00 94.81 70 MET A C 1
ATOM 532 O O . MET A 1 70 ? 16.280 -1.957 -14.050 1.00 94.81 70 MET A O 1
ATOM 536 N N . THR A 1 71 ? 15.791 -0.215 -15.392 1.00 94.94 71 THR A N 1
ATOM 537 C CA . THR A 1 71 ? 17.034 0.533 -15.142 1.00 94.94 71 THR A CA 1
ATOM 538 C C . THR A 1 71 ? 17.129 0.997 -13.690 1.00 94.94 71 THR A C 1
ATOM 540 O O . THR A 1 71 ? 18.173 0.833 -13.066 1.00 94.94 71 THR A O 1
ATOM 543 N N . SER A 1 72 ? 16.038 1.519 -13.121 1.00 94.19 72 SER A N 1
ATOM 544 C CA . SER A 1 72 ? 15.986 1.958 -11.721 1.00 94.19 72 SER A CA 1
ATOM 545 C C . SER A 1 72 ? 16.220 0.819 -10.731 1.00 94.19 72 SER A C 1
ATOM 547 O O . SER A 1 72 ? 16.786 1.047 -9.666 1.00 94.19 72 SER A O 1
ATOM 549 N N . LEU A 1 73 ? 15.802 -0.400 -11.078 1.00 93.56 73 LEU A N 1
ATOM 550 C CA . LEU A 1 73 ? 16.005 -1.594 -10.256 1.00 93.56 73 LEU A CA 1
ATOM 551 C C . LEU A 1 73 ? 17.295 -2.362 -10.598 1.00 93.56 73 LEU A C 1
ATOM 553 O O . LEU A 1 73 ? 17.611 -3.331 -9.913 1.00 93.56 73 LEU A O 1
ATOM 557 N N . GLY A 1 74 ? 18.033 -1.966 -11.643 1.00 93.00 74 GLY A N 1
ATOM 558 C CA . GLY A 1 74 ? 19.243 -2.664 -12.095 1.00 93.00 74 GLY A CA 1
ATOM 559 C C . GLY A 1 74 ? 18.978 -4.073 -12.639 1.00 93.00 74 GLY A C 1
ATOM 560 O O . GLY A 1 74 ? 19.787 -4.977 -12.443 1.00 93.00 74 GLY A O 1
ATOM 561 N N . THR A 1 75 ? 17.830 -4.287 -13.288 1.00 91.00 75 THR A N 1
ATOM 562 C CA . THR A 1 75 ? 17.385 -5.605 -13.775 1.00 91.00 75 THR A CA 1
ATOM 563 C C . THR A 1 75 ? 17.264 -5.636 -15.297 1.00 91.00 75 THR A C 1
ATOM 565 O O . THR A 1 75 ? 16.938 -4.634 -15.922 1.00 91.00 75 THR A O 1
ATOM 568 N N . ASN A 1 76 ? 17.483 -6.809 -15.899 1.00 89.38 76 ASN A N 1
ATOM 569 C CA . ASN A 1 76 ? 17.365 -7.017 -17.353 1.00 89.38 76 ASN A CA 1
ATOM 570 C C . ASN A 1 76 ? 16.057 -7.716 -17.762 1.00 89.38 76 ASN A C 1
ATOM 572 O O . ASN A 1 76 ? 15.854 -8.045 -18.927 1.00 89.38 76 ASN A O 1
ATOM 576 N N . THR A 1 77 ? 15.185 -8.003 -16.798 1.00 90.38 77 THR A N 1
ATOM 577 C CA . THR A 1 77 ? 13.946 -8.757 -17.007 1.00 90.38 77 THR A CA 1
ATOM 578 C C . THR A 1 77 ? 12.821 -8.082 -16.250 1.00 90.38 77 THR A C 1
ATOM 580 O O . THR A 1 77 ? 13.011 -7.714 -15.095 1.00 90.38 77 THR A O 1
ATOM 583 N N . PHE A 1 78 ? 11.644 -7.986 -16.860 1.00 92.06 78 PHE A N 1
ATOM 584 C CA . PHE A 1 78 ? 10.463 -7.430 -16.213 1.00 92.06 78 PHE A CA 1
ATOM 585 C C . PHE A 1 78 ? 9.484 -8.540 -15.818 1.00 92.06 78 PHE A C 1
ATOM 587 O O . PHE A 1 78 ? 9.014 -9.294 -16.673 1.00 92.06 78 PHE A O 1
ATOM 594 N N . GLY A 1 79 ? 9.160 -8.635 -14.530 1.00 92.62 79 GLY A N 1
ATOM 595 C CA . GLY A 1 79 ? 8.229 -9.622 -13.998 1.00 92.62 79 GLY A CA 1
ATOM 596 C C . GLY A 1 79 ? 7.540 -9.175 -12.710 1.00 92.62 79 GLY A C 1
ATOM 597 O O . GLY A 1 79 ? 7.447 -7.987 -12.389 1.00 92.62 79 GLY A O 1
ATOM 598 N N . LEU A 1 80 ? 7.016 -10.157 -11.968 1.00 92.81 80 LEU A N 1
ATOM 599 C CA . LEU A 1 80 ? 6.262 -9.919 -10.734 1.00 92.81 80 LEU A CA 1
ATOM 600 C C . LEU A 1 80 ? 7.116 -9.233 -9.664 1.00 92.81 80 LEU A C 1
ATOM 602 O O . LEU A 1 80 ? 6.655 -8.302 -9.014 1.00 92.81 80 LEU A O 1
ATOM 606 N N . ARG A 1 81 ? 8.366 -9.670 -9.491 1.00 94.06 81 ARG A N 1
ATOM 607 C CA . ARG A 1 81 ? 9.256 -9.109 -8.469 1.00 94.06 81 ARG A CA 1
ATOM 608 C C . ARG A 1 81 ? 9.586 -7.643 -8.754 1.00 94.06 81 ARG A C 1
ATOM 610 O O . ARG A 1 81 ? 9.502 -6.838 -7.842 1.00 94.06 81 ARG A O 1
ATOM 617 N N . GLU A 1 82 ? 9.868 -7.270 -10.002 1.00 93.88 82 GLU A N 1
ATOM 618 C CA . GLU A 1 82 ? 10.135 -5.877 -10.384 1.00 93.88 82 GLU A CA 1
ATOM 619 C C . GLU A 1 82 ? 8.886 -5.012 -10.207 1.00 93.88 82 GLU A C 1
ATOM 621 O O . GLU A 1 82 ? 8.968 -3.895 -9.700 1.00 93.88 82 GLU A O 1
ATOM 626 N N . THR A 1 83 ? 7.721 -5.565 -10.555 1.00 94.38 83 THR A N 1
ATOM 627 C CA . THR A 1 83 ? 6.422 -4.919 -10.332 1.00 94.38 83 THR A CA 1
ATOM 628 C C . THR A 1 83 ? 6.210 -4.630 -8.849 1.00 94.38 83 THR A C 1
ATOM 630 O O . THR A 1 83 ? 5.933 -3.493 -8.489 1.00 94.38 83 THR A O 1
ATOM 633 N N . LEU A 1 84 ? 6.376 -5.619 -7.968 1.00 94.81 84 LEU A N 1
ATOM 634 C CA . LEU A 1 84 ? 6.187 -5.429 -6.527 1.00 94.81 84 LEU A CA 1
ATOM 635 C C . LEU A 1 84 ? 7.256 -4.505 -5.923 1.00 94.81 84 LEU A C 1
ATOM 637 O O . LEU A 1 84 ? 6.935 -3.639 -5.110 1.00 94.81 84 LEU A O 1
ATOM 641 N N . SER A 1 85 ? 8.512 -4.631 -6.349 1.00 95.00 85 SER A N 1
ATOM 642 C CA . SER A 1 85 ? 9.604 -3.772 -5.880 1.00 95.00 85 SER A CA 1
ATOM 643 C C . SER A 1 85 ? 9.398 -2.306 -6.252 1.00 95.00 85 SER A C 1
ATOM 645 O O . SER A 1 85 ? 9.666 -1.437 -5.432 1.00 95.00 85 SER A O 1
ATOM 647 N N . ALA A 1 86 ? 8.896 -2.013 -7.454 1.00 94.31 86 ALA A N 1
ATOM 648 C CA . ALA A 1 86 ? 8.630 -0.638 -7.875 1.00 94.31 86 ALA A CA 1
ATOM 649 C C . ALA A 1 86 ? 7.299 -0.097 -7.332 1.00 94.31 86 ALA A C 1
ATOM 651 O O . ALA A 1 86 ? 7.204 1.072 -6.965 1.00 94.31 86 ALA A O 1
ATOM 652 N N . ALA A 1 87 ? 6.264 -0.937 -7.301 1.00 93.69 87 ALA A N 1
ATOM 653 C CA . ALA A 1 87 ? 4.884 -0.492 -7.134 1.00 93.69 87 ALA A CA 1
ATOM 654 C C . ALA A 1 87 ? 4.324 -0.714 -5.714 1.00 93.69 87 ALA A C 1
ATOM 656 O O . ALA A 1 87 ? 3.248 -0.208 -5.399 1.00 93.69 87 ALA A O 1
ATOM 657 N N . VAL A 1 88 ? 5.026 -1.462 -4.855 1.00 94.38 88 VAL A N 1
ATOM 658 C CA . VAL A 1 88 ? 4.579 -1.788 -3.487 1.00 94.38 88 VAL A CA 1
ATOM 659 C C . VAL A 1 88 ? 5.642 -1.429 -2.452 1.00 94.38 88 VAL A C 1
ATOM 661 O O . VAL A 1 88 ? 5.373 -0.646 -1.543 1.00 94.38 88 VAL A O 1
ATOM 664 N N . LEU A 1 89 ? 6.861 -1.952 -2.602 1.00 94.56 89 LEU A N 1
ATOM 665 C CA . LEU A 1 89 ? 7.921 -1.856 -1.591 1.00 94.56 89 LEU A CA 1
ATOM 666 C C . LEU A 1 89 ? 8.205 -0.432 -1.060 1.00 94.56 89 LEU A C 1
ATOM 668 O O . LEU A 1 89 ? 8.275 -0.287 0.163 1.00 94.56 89 LEU A O 1
ATOM 672 N N . PRO A 1 90 ? 8.323 0.626 -1.892 1.00 94.19 90 PRO A N 1
ATOM 673 C CA . PRO A 1 90 ? 8.621 1.969 -1.386 1.00 94.19 90 PRO A CA 1
ATOM 674 C C . PRO A 1 90 ? 7.483 2.581 -0.555 1.00 94.19 90 PRO A C 1
ATOM 676 O O . PRO A 1 90 ? 7.724 3.501 0.225 1.00 94.19 90 PRO A O 1
ATOM 679 N N . PHE A 1 91 ? 6.251 2.082 -0.693 1.00 94.88 91 PHE A N 1
ATOM 680 C CA . PHE A 1 91 ? 5.069 2.630 -0.022 1.00 94.88 91 PHE A CA 1
ATOM 681 C C . PHE A 1 91 ? 4.797 1.983 1.343 1.00 94.88 91 PHE A C 1
ATOM 683 O O . PHE A 1 91 ? 4.174 2.613 2.201 1.00 94.88 91 PHE A O 1
ATOM 690 N N . ILE A 1 92 ? 5.329 0.776 1.585 1.00 94.44 92 ILE A N 1
ATOM 691 C CA . ILE A 1 92 ? 5.091 -0.002 2.812 1.00 94.44 92 ILE A CA 1
ATOM 692 C C . ILE A 1 92 ? 5.391 0.795 4.093 1.00 94.44 92 ILE A C 1
ATOM 694 O O . ILE A 1 92 ? 4.521 0.827 4.965 1.00 94.44 92 ILE A O 1
ATOM 698 N N . PRO A 1 93 ? 6.556 1.461 4.260 1.00 95.25 93 PRO A N 1
ATOM 699 C CA . PRO A 1 93 ? 6.859 2.138 5.522 1.00 95.25 93 PRO A CA 1
ATOM 700 C C . PRO A 1 93 ? 5.848 3.243 5.849 1.00 95.25 93 PRO A C 1
ATOM 702 O O . PRO A 1 93 ? 5.369 3.340 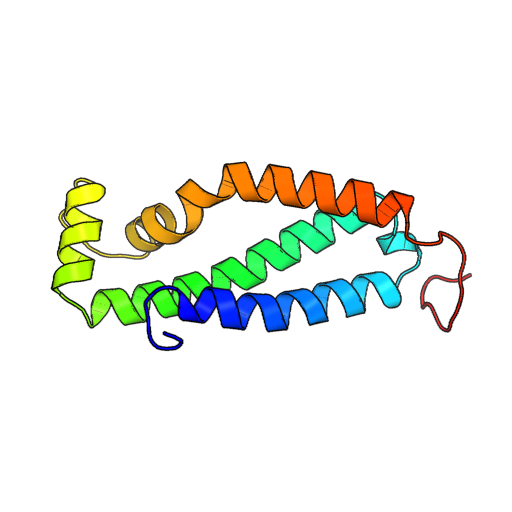6.978 1.00 95.25 93 PRO A O 1
ATOM 705 N N . GLY A 1 94 ? 5.482 4.044 4.844 1.00 95.69 94 GLY A N 1
ATOM 706 C CA . GLY A 1 94 ? 4.502 5.116 4.999 1.00 95.69 94 GLY A CA 1
ATOM 707 C C . GLY A 1 94 ? 3.100 4.585 5.288 1.00 95.69 94 GLY A C 1
ATOM 708 O O . GLY A 1 94 ? 2.392 5.140 6.127 1.00 95.69 94 GLY A O 1
ATOM 709 N N . ASP A 1 95 ? 2.706 3.491 4.640 1.00 95.62 95 ASP A N 1
ATOM 710 C CA . ASP A 1 95 ? 1.371 2.923 4.812 1.00 95.62 95 ASP A CA 1
ATOM 711 C C . ASP A 1 95 ? 1.216 2.162 6.133 1.00 95.62 95 ASP A C 1
ATOM 713 O O . ASP A 1 95 ? 0.136 2.202 6.720 1.00 95.62 95 ASP A O 1
ATOM 717 N N . ILE A 1 96 ? 2.290 1.586 6.687 1.00 94.88 96 ILE A N 1
ATOM 718 C CA . ILE A 1 96 ? 2.290 1.068 8.066 1.00 94.88 96 ILE A CA 1
ATOM 719 C C . ILE A 1 96 ? 2.014 2.202 9.058 1.00 94.88 96 ILE A C 1
ATOM 721 O O . ILE A 1 96 ? 1.134 2.075 9.911 1.00 94.88 96 ILE A O 1
ATOM 725 N N . VAL A 1 97 ? 2.727 3.327 8.935 1.00 96.81 97 VAL A N 1
ATOM 726 C CA . VAL A 1 97 ? 2.531 4.487 9.821 1.00 96.81 97 VAL A CA 1
ATOM 727 C C . VAL A 1 97 ? 1.097 5.008 9.717 1.00 96.81 97 VAL A C 1
ATOM 729 O O . VAL A 1 97 ? 0.445 5.230 10.740 1.00 96.81 97 VAL A O 1
ATOM 732 N N . LYS A 1 98 ? 0.567 5.140 8.494 1.00 95.25 98 LYS A N 1
ATOM 733 C CA . LYS A 1 98 ? -0.828 5.550 8.273 1.00 95.25 98 LYS A CA 1
ATOM 734 C C . LYS A 1 98 ? -1.827 4.552 8.845 1.00 95.25 98 LYS A C 1
ATOM 736 O O . LYS A 1 98 ? -2.795 4.983 9.459 1.00 95.25 98 LYS A O 1
ATOM 741 N N . ALA A 1 99 ? -1.613 3.248 8.675 1.00 94.75 99 ALA A N 1
ATOM 742 C CA . ALA A 1 99 ? -2.514 2.221 9.194 1.00 94.75 99 ALA A CA 1
ATOM 743 C C . ALA A 1 99 ? -2.570 2.250 10.726 1.00 94.75 99 ALA A C 1
ATOM 745 O O . ALA A 1 99 ? -3.655 2.183 11.302 1.00 94.75 99 ALA A O 1
ATOM 746 N N . VAL A 1 100 ? -1.423 2.428 11.390 1.00 95.06 100 VAL A N 1
ATOM 747 C CA . VAL A 1 100 ? -1.357 2.594 12.850 1.00 95.06 100 VAL A CA 1
ATOM 748 C C . VAL A 1 100 ? -2.077 3.870 13.288 1.00 95.06 100 VAL A C 1
ATOM 750 O O . VAL A 1 100 ? -2.902 3.815 14.201 1.00 95.06 100 VAL A O 1
ATOM 753 N N . ALA A 1 101 ? -1.829 5.001 12.621 1.00 95.69 101 ALA A N 1
ATOM 754 C CA . ALA A 1 101 ? -2.500 6.264 12.926 1.00 95.69 101 ALA A CA 1
ATOM 755 C C . ALA A 1 101 ? -4.023 6.173 12.724 1.00 95.69 101 ALA A C 1
ATOM 757 O O . ALA A 1 101 ? -4.790 6.562 13.604 1.00 95.69 101 ALA A O 1
ATOM 758 N N . ALA A 1 102 ? -4.471 5.596 11.608 1.00 93.31 102 ALA A N 1
ATOM 759 C CA . ALA A 1 102 ? -5.884 5.393 11.302 1.00 93.31 102 ALA A CA 1
ATOM 760 C C . ALA A 1 102 ? -6.556 4.440 12.300 1.00 93.31 102 ALA A C 1
ATOM 762 O O . ALA A 1 102 ? -7.675 4.700 12.738 1.00 93.31 102 ALA A O 1
ATOM 763 N N . ALA A 1 103 ? -5.875 3.368 12.712 1.00 93.50 103 ALA A N 1
ATOM 764 C CA . ALA A 1 103 ? -6.387 2.452 13.724 1.00 93.50 103 ALA A CA 1
ATOM 765 C C . ALA A 1 103 ? -6.516 3.127 15.097 1.00 93.50 103 ALA A C 1
ATOM 767 O O . ALA A 1 103 ? -7.526 2.934 15.779 1.00 93.50 103 ALA A O 1
ATOM 768 N N . ALA A 1 104 ? -5.528 3.937 15.492 1.00 92.62 104 ALA A N 1
ATOM 769 C CA . ALA A 1 104 ? -5.547 4.689 16.744 1.00 92.62 104 ALA A CA 1
ATOM 770 C C . ALA A 1 104 ? -6.686 5.716 16.770 1.00 92.62 104 ALA A C 1
ATOM 772 O O . ALA A 1 104 ? -7.501 5.702 17.693 1.00 92.62 104 ALA A O 1
ATOM 773 N N . LEU A 1 105 ? -6.788 6.545 15.727 1.00 93.12 105 LEU A N 1
ATOM 774 C CA . LEU A 1 105 ? -7.851 7.543 15.588 1.00 93.12 105 LEU A CA 1
ATOM 775 C C . LEU A 1 105 ? -9.229 6.885 15.497 1.00 93.12 105 LEU A C 1
ATOM 777 O O . LEU A 1 105 ? -10.144 7.277 16.216 1.00 93.12 105 LEU A O 1
ATOM 781 N N . GLY A 1 106 ? -9.362 5.834 14.685 1.00 89.75 106 GLY A N 1
ATOM 782 C CA . GLY A 1 106 ? -10.595 5.062 14.569 1.00 89.75 106 GLY A CA 1
ATOM 783 C C . GLY A 1 106 ? -11.031 4.499 15.917 1.00 89.75 106 GLY A C 1
ATOM 784 O O . GLY A 1 106 ? -12.155 4.720 16.334 1.00 89.75 106 GLY A O 1
ATOM 785 N N . THR A 1 107 ? -10.129 3.863 16.665 1.00 88.56 107 THR A N 1
ATOM 786 C CA . THR A 1 107 ? -10.450 3.309 17.995 1.00 88.56 107 THR A CA 1
ATOM 787 C C . THR A 1 107 ? -10.800 4.388 19.029 1.00 88.56 107 THR A C 1
ATOM 789 O O . THR A 1 107 ? -11.533 4.110 19.982 1.00 88.56 107 THR A O 1
ATOM 792 N N . ALA A 1 108 ? -10.246 5.596 18.891 1.00 89.69 108 ALA A N 1
ATOM 793 C CA . ALA A 1 108 ? -10.516 6.715 19.790 1.00 89.69 108 ALA A CA 1
ATOM 794 C C . ALA A 1 108 ? -11.887 7.360 19.532 1.00 89.69 108 ALA A C 1
ATOM 796 O O . ALA A 1 108 ? -12.543 7.782 20.480 1.00 89.69 108 ALA A O 1
ATOM 797 N N . ILE A 1 109 ? -12.309 7.421 18.267 1.00 90.19 109 ILE A N 1
ATOM 798 C CA . ILE A 1 109 ? -13.545 8.093 17.840 1.00 90.19 109 ILE A CA 1
ATOM 799 C C . ILE A 1 109 ? -14.728 7.117 17.798 1.00 90.19 109 ILE A C 1
ATOM 801 O O . ILE A 1 109 ? -15.849 7.490 18.140 1.00 90.19 109 ILE A O 1
ATOM 805 N N . LEU A 1 110 ? -14.496 5.869 17.380 1.00 86.62 110 LEU A N 1
ATOM 806 C CA . LEU A 1 110 ? -15.561 4.896 17.169 1.00 86.62 110 LEU A CA 1
ATOM 807 C C . LEU A 1 110 ? -16.165 4.447 18.498 1.00 86.62 110 LEU A C 1
ATOM 809 O O . LEU A 1 110 ? -15.446 4.045 19.424 1.00 86.62 110 LEU A O 1
ATOM 813 N N . PRO A 1 111 ? -17.498 4.457 18.602 1.00 80.88 111 PRO A N 1
ATOM 814 C CA . PRO A 1 111 ? -18.134 4.172 19.860 1.00 80.88 111 PRO A CA 1
ATOM 815 C C . PRO A 1 111 ? -18.198 2.648 20.073 1.00 80.88 111 PRO A C 1
ATOM 817 O O . PRO A 1 111 ? -18.573 1.864 19.200 1.00 80.88 111 PRO A O 1
ATOM 820 N N . LYS A 1 112 ? -17.767 2.210 21.259 1.00 78.31 112 LYS A N 1
ATOM 821 C CA . LYS A 1 112 ? -17.485 0.793 21.575 1.00 78.31 112 LYS A CA 1
ATOM 822 C C . LYS A 1 112 ? -18.701 -0.006 22.055 1.00 78.31 112 LYS A C 1
ATOM 824 O O . LYS A 1 112 ? -18.546 -1.139 22.498 1.00 78.31 112 LYS A O 1
ATOM 829 N N . LYS A 1 113 ? -19.881 0.607 22.035 1.00 77.44 113 LYS A N 1
ATOM 830 C CA . LYS A 1 113 ? -21.154 -0.040 22.357 1.00 77.44 113 LYS A CA 1
ATOM 831 C C . LYS A 1 113 ? -21.865 -0.432 21.057 1.00 77.44 113 LYS A C 1
ATOM 833 O O . LYS A 1 113 ? -21.530 0.139 20.020 1.00 77.44 113 LYS A O 1
ATOM 838 N N . PRO A 1 114 ? -22.812 -1.373 21.102 1.00 72.38 114 PRO A N 1
ATOM 839 C CA . PRO A 1 114 ? -23.745 -1.572 20.004 1.00 72.38 114 PRO A CA 1
ATOM 840 C C . PRO A 1 114 ? -24.580 -0.304 19.788 1.00 72.38 114 PRO A C 1
ATOM 842 O O . PRO A 1 114 ? -25.021 0.311 20.764 1.00 72.38 114 PRO A O 1
ATOM 845 N N . PHE A 1 115 ? -24.773 0.098 18.536 1.00 69.12 115 PHE A N 1
ATOM 846 C CA . PHE A 1 115 ? -25.654 1.213 18.157 1.00 69.12 115 PHE A CA 1
ATOM 847 C C . PHE A 1 115 ? -26.696 0.821 17.104 1.00 69.12 115 PHE A C 1
ATOM 849 O O . PHE A 1 115 ? -27.617 1.600 16.867 1.00 69.12 115 PHE A O 1
ATOM 856 N N . ALA A 1 116 ? -26.566 -0.351 16.479 1.00 71.00 116 ALA A N 1
ATOM 857 C CA . ALA A 1 116 ? -27.432 -0.825 15.404 1.00 71.00 116 ALA A CA 1
ATOM 858 C C . ALA A 1 116 ? -27.600 -2.360 15.487 1.00 71.00 116 ALA A C 1
ATOM 860 O O . ALA A 1 116 ? -27.602 -2.932 16.573 1.00 71.00 116 ALA A O 1
ATOM 861 N N . GLU A 1 117 ? -27.767 -3.031 14.343 1.00 75.00 117 GLU A N 1
ATOM 862 C CA . GLU A 1 117 ? -27.846 -4.495 14.232 1.00 75.00 117 GLU A CA 1
ATOM 863 C C . GLU A 1 117 ? -26.447 -5.125 14.086 1.00 75.00 117 GLU A C 1
ATOM 865 O O . GLU A 1 117 ? -26.156 -5.839 13.122 1.00 75.00 117 GLU A O 1
ATOM 870 N N . GLU A 1 118 ? -25.532 -4.826 15.012 1.00 78.88 118 GLU A N 1
ATOM 871 C CA . GLU A 1 118 ? -24.202 -5.442 14.983 1.00 78.88 118 GLU A CA 1
ATOM 872 C C . GLU A 1 118 ? -24.276 -6.941 15.324 1.00 78.88 118 GLU A C 1
ATOM 874 O O . GLU A 1 118 ? -24.920 -7.353 16.288 1.00 78.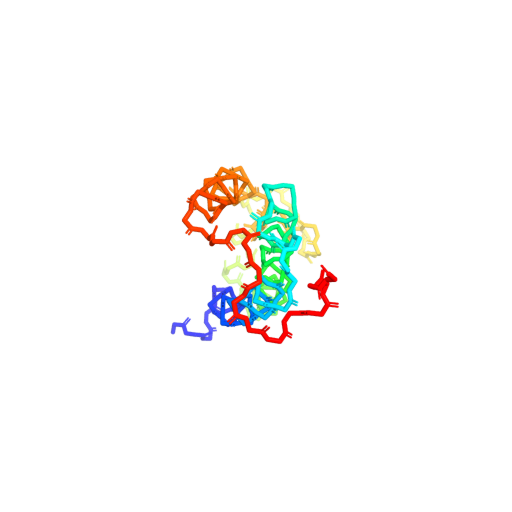88 118 GLU A O 1
ATOM 879 N N . LYS A 1 119 ? -23.589 -7.785 14.543 1.00 78.62 119 LYS A N 1
ATOM 880 C CA . LYS A 1 119 ? -23.726 -9.255 14.641 1.00 78.62 119 LYS A CA 1
ATOM 881 C C . LYS A 1 119 ? -23.103 -9.863 15.899 1.00 78.62 119 LYS A C 1
ATOM 883 O O . LYS A 1 119 ? -23.390 -11.011 16.224 1.00 78.62 119 LYS A O 1
ATOM 888 N N . ASP A 1 120 ? -22.215 -9.133 16.562 1.00 81.44 120 ASP A N 1
ATOM 889 C CA . ASP A 1 120 ? -21.507 -9.541 17.779 1.00 81.44 120 ASP A CA 1
ATOM 890 C C . ASP A 1 120 ? -21.977 -8.777 19.030 1.00 81.44 120 ASP A C 1
ATOM 892 O O . ASP A 1 120 ? -21.348 -8.877 20.086 1.00 81.44 120 ASP A O 1
ATOM 896 N N . ALA A 1 121 ? -23.084 -8.035 18.925 1.00 67.44 121 ALA A N 1
ATOM 897 C CA . ALA A 1 121 ? -23.779 -7.443 20.059 1.00 67.44 121 ALA A CA 1
ATOM 898 C C . ALA A 1 121 ? -24.606 -8.522 20.781 1.00 67.44 121 ALA A C 1
ATOM 900 O O . ALA A 1 121 ? -25.776 -8.736 20.473 1.00 67.44 121 ALA A O 1
ATOM 901 N N . ALA A 1 122 ? -23.962 -9.238 21.703 1.00 59.31 122 ALA A N 1
ATOM 902 C CA . ALA A 1 122 ? -24.624 -10.099 22.686 1.00 59.31 122 ALA A CA 1
ATOM 903 C C . ALA A 1 122 ? -24.952 -9.321 23.968 1.00 59.31 122 ALA A C 1
ATOM 905 O O . ALA A 1 122 ? -24.130 -8.455 24.355 1.00 59.31 122 ALA A O 1
#